Protein AF-A0A9Q3PTZ9-F1 (afdb_monomer)

Solvent-accessible surface area (backbone atoms only — not comparable to full-atom values): 4869 Å² total; per-residue (Å²): 134,55,75,62,46,57,52,20,58,70,68,49,76,61,57,88,75,48,71,74,49,62,72,83,60,89,74,66,58,59,64,57,48,55,51,54,53,47,49,55,68,78,22,61,74,55,58,68,70,64,54,63,65,40,46,65,64,22,31,33,73,68,44,30,54,52,52,53,53,50,42,72,76,46,65,85,60,79,81,130

Sequence (80 aa):
MSYYEKEALKNLPEASRWPKFPGTEEYDHMELIDYIDGLFIDVPSIPDYWITARLNTAFKGHDSIWYIEMKELHGRRSWP

pLDDT: mean 79.59, std 9.12, range [48.62, 90.06]

Nearest PDB structures (foldseek):
  8ty6-assembly1_F  TM=5.254E-01  e=5.889E+00  Human immunodeficiency virus 1
  7n9v-assembly1_A  TM=5.095E-01  e=7.148E+00  Human immunodeficiency virus 1
  7n9v-assembly1_D  TM=5.21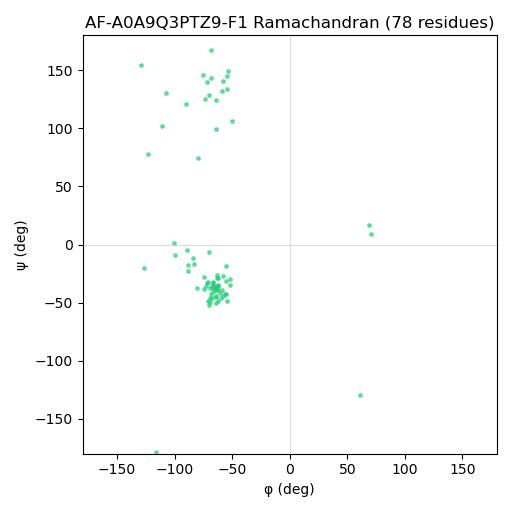4E-01  e=8.133E+00  Human immunodeficiency virus 1

Mean predicted aligned error: 6.6 Å

Structure (mmCIF, N/CA/C/O backbone):
data_AF-A0A9Q3PTZ9-F1
#
_entry.id   AF-A0A9Q3PTZ9-F1
#
loop_
_atom_site.group_PDB
_atom_site.id
_atom_site.type_symbol
_atom_site.label_atom_id
_atom_site.label_alt_id
_atom_site.label_comp_id
_atom_site.label_asym_id
_atom_site.label_entity_id
_atom_site.label_seq_id
_atom_site.pdb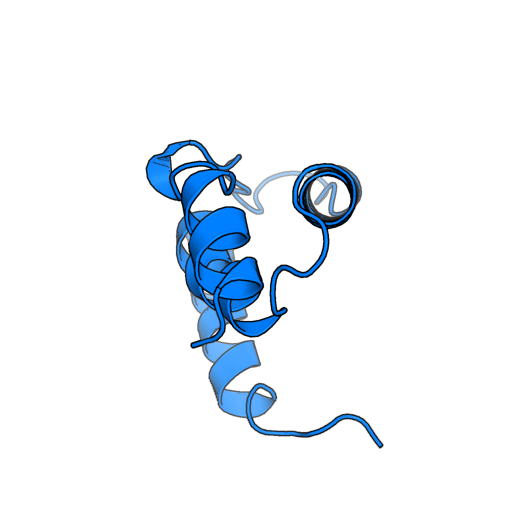x_PDB_ins_code
_atom_site.Cartn_x
_atom_site.Cartn_y
_atom_site.Cartn_z
_atom_site.occupancy
_atom_site.B_iso_or_equiv
_atom_site.auth_seq_id
_atom_site.auth_comp_id
_atom_site.auth_asym_id
_atom_site.auth_atom_id
_atom_site.pdbx_PDB_model_num
ATOM 1 N N . MET A 1 1 ? 17.206 -10.084 0.410 1.00 67.50 1 MET A N 1
ATOM 2 C CA . MET A 1 1 ? 16.764 -8.893 -0.334 1.00 67.50 1 MET A CA 1
ATOM 3 C C . MET A 1 1 ? 17.818 -8.546 -1.376 1.00 67.50 1 MET A C 1
ATOM 5 O O . MET A 1 1 ? 18.940 -8.202 -0.999 1.00 67.50 1 MET A O 1
ATOM 9 N N . SER A 1 2 ? 17.492 -8.742 -2.650 1.00 82.50 2 SER A N 1
ATOM 10 C CA . SER A 1 2 ? 18.345 -8.508 -3.815 1.00 82.50 2 SER A CA 1
ATOM 11 C C . SER A 1 2 ? 18.621 -7.013 -4.026 1.00 82.50 2 SER A C 1
ATOM 13 O O . SER A 1 2 ? 17.996 -6.154 -3.404 1.00 82.50 2 SER A O 1
ATOM 15 N N . TYR A 1 3 ? 19.583 -6.690 -4.894 1.00 82.88 3 TYR A N 1
ATOM 16 C CA . TYR A 1 3 ? 19.851 -5.305 -5.296 1.00 82.88 3 TYR A CA 1
ATOM 17 C C . TYR A 1 3 ? 18.609 -4.648 -5.922 1.00 82.88 3 TYR A C 1
ATOM 19 O O . TYR A 1 3 ? 18.237 -3.547 -5.525 1.00 82.88 3 TYR A O 1
ATOM 27 N N . TYR A 1 4 ? 17.921 -5.369 -6.811 1.00 81.69 4 TYR A N 1
ATOM 28 C CA . TYR A 1 4 ? 16.708 -4.901 -7.481 1.00 81.69 4 TYR A CA 1
ATOM 29 C C . TYR A 1 4 ? 15.552 -4.662 -6.506 1.00 81.69 4 TYR A C 1
ATOM 31 O O . TYR A 1 4 ? 14.871 -3.650 -6.609 1.00 81.69 4 TYR A O 1
ATOM 39 N N . GLU A 1 5 ? 15.384 -5.520 -5.496 1.00 80.12 5 GLU A N 1
ATOM 40 C CA . GLU A 1 5 ? 14.363 -5.323 -4.457 1.00 80.12 5 GLU A CA 1
ATOM 41 C C . GLU A 1 5 ? 14.642 -4.078 -3.601 1.00 80.12 5 GLU A C 1
ATOM 43 O O . GLU A 1 5 ? 13.716 -3.376 -3.198 1.00 80.12 5 GLU A O 1
ATOM 48 N N . LYS A 1 6 ? 15.918 -3.772 -3.329 1.00 83.69 6 LYS A N 1
ATOM 49 C CA . LYS A 1 6 ? 16.302 -2.556 -2.595 1.00 83.69 6 LYS A CA 1
ATOM 50 C C . LYS A 1 6 ? 16.061 -1.288 -3.412 1.00 83.69 6 LYS A C 1
ATOM 52 O O . LYS A 1 6 ? 15.683 -0.278 -2.831 1.00 83.69 6 LYS A O 1
ATOM 57 N N . GLU A 1 7 ? 16.293 -1.328 -4.722 1.00 85.94 7 GLU A N 1
ATOM 58 C CA . GLU A 1 7 ? 15.994 -0.211 -5.628 1.00 85.94 7 GLU A CA 1
ATOM 59 C C . GLU A 1 7 ? 14.482 -0.009 -5.785 1.00 85.94 7 GLU A C 1
ATOM 61 O O . GLU A 1 7 ? 13.996 1.104 -5.602 1.00 85.94 7 GLU A O 1
ATOM 66 N N . ALA A 1 8 ? 13.722 -1.088 -5.993 1.00 84.44 8 ALA A N 1
ATOM 67 C CA . ALA A 1 8 ? 12.260 -1.049 -6.038 1.00 84.44 8 ALA A CA 1
ATOM 68 C C . ALA A 1 8 ? 11.668 -0.423 -4.765 1.00 84.44 8 ALA A C 1
ATOM 70 O O . ALA A 1 8 ? 10.790 0.435 -4.824 1.00 84.44 8 ALA A O 1
ATOM 71 N N . LEU A 1 9 ? 12.209 -0.778 -3.596 1.00 83.81 9 LEU A N 1
ATOM 72 C CA . LEU A 1 9 ? 11.746 -0.230 -2.326 1.00 83.81 9 LEU A CA 1
ATOM 73 C C . LEU A 1 9 ? 11.923 1.292 -2.211 1.00 83.81 9 LEU A C 1
ATOM 75 O O . LEU A 1 9 ? 11.088 1.945 -1.584 1.00 83.81 9 LEU A O 1
ATOM 79 N N . LYS A 1 10 ? 12.994 1.849 -2.790 1.00 85.69 10 LYS A N 1
ATOM 80 C CA . LYS A 1 10 ? 13.247 3.301 -2.802 1.00 85.69 10 LYS A CA 1
ATOM 81 C C . LYS A 1 10 ? 12.291 4.044 -3.729 1.00 85.69 10 LYS A C 1
ATOM 83 O O . LYS A 1 10 ? 11.947 5.185 -3.442 1.00 85.69 10 LYS A O 1
ATOM 88 N N . ASN A 1 11 ? 11.888 3.396 -4.819 1.00 86.19 11 ASN A N 1
ATOM 89 C CA . ASN A 1 11 ? 10.990 3.972 -5.815 1.00 86.19 11 ASN A CA 1
ATOM 90 C C . ASN A 1 11 ? 9.514 3.843 -5.414 1.00 86.19 11 ASN A C 1
ATOM 92 O O . ASN A 1 11 ? 8.674 4.562 -5.946 1.00 86.19 11 ASN A O 1
ATOM 96 N N . LEU A 1 12 ? 9.188 2.975 -4.449 1.00 86.69 12 LEU A N 1
ATOM 97 C CA . LEU A 1 12 ? 7.818 2.826 -3.979 1.00 86.69 12 LEU A CA 1
ATOM 98 C C . LEU A 1 12 ? 7.390 4.020 -3.102 1.00 86.69 12 LEU A C 1
ATOM 100 O O . LEU A 1 12 ? 8.015 4.252 -2.059 1.00 86.69 12 LEU A O 1
ATOM 104 N N . PRO A 1 13 ? 6.278 4.713 -3.425 1.00 87.44 13 PRO A N 1
ATOM 105 C CA . PRO A 1 13 ? 5.777 5.825 -2.627 1.00 87.44 13 PRO A CA 1
ATOM 106 C C . PRO A 1 13 ? 5.557 5.454 -1.158 1.00 87.44 13 PRO A C 1
ATOM 108 O O . PRO A 1 13 ? 5.134 4.338 -0.823 1.00 87.44 13 PRO A O 1
ATOM 111 N N . GLU A 1 14 ? 5.808 6.418 -0.272 1.00 87.00 14 GLU A N 1
ATOM 112 C CA . GLU A 1 14 ? 5.523 6.294 1.158 1.00 87.00 14 GLU A CA 1
ATOM 113 C C . GLU A 1 14 ? 4.052 5.923 1.385 1.00 87.00 14 GLU A C 1
ATOM 115 O O . GLU A 1 14 ? 3.158 6.549 0.822 1.00 87.00 14 GLU A O 1
ATOM 120 N N . ALA A 1 15 ? 3.792 4.950 2.262 1.00 83.25 15 ALA A N 1
ATOM 121 C CA . ALA A 1 15 ? 2.441 4.446 2.540 1.00 83.25 15 ALA A CA 1
ATOM 122 C C . ALA A 1 15 ? 1.458 5.540 3.025 1.00 83.25 15 ALA A C 1
ATOM 124 O O . ALA A 1 15 ? 0.251 5.473 2.800 1.00 83.25 15 ALA A O 1
ATOM 125 N N . SER A 1 16 ? 1.974 6.596 3.661 1.00 81.69 16 SER A N 1
ATOM 126 C CA . SER A 1 16 ? 1.197 7.774 4.067 1.00 81.69 16 SER A CA 1
ATOM 127 C C . SER A 1 16 ? 0.585 8.533 2.885 1.00 81.69 16 SER A C 1
ATOM 129 O O . SER A 1 16 ? -0.473 9.135 3.051 1.00 81.69 16 SER A O 1
ATOM 131 N N . ARG A 1 17 ? 1.222 8.480 1.709 1.00 84.81 17 ARG A N 1
ATOM 132 C CA . ARG A 1 17 ? 0.806 9.168 0.476 1.00 84.81 17 ARG A CA 1
ATOM 133 C C . ARG A 1 17 ? -0.146 8.345 -0.383 1.00 84.81 17 ARG A C 1
ATOM 135 O O . ARG A 1 17 ? -0.602 8.837 -1.408 1.00 84.81 17 ARG A O 1
ATOM 142 N N . TRP A 1 18 ? -0.418 7.102 0.005 1.00 87.31 18 TRP A N 1
ATOM 143 C CA . TRP A 1 18 ? -1.323 6.244 -0.747 1.00 87.31 18 TRP A CA 1
ATOM 144 C C . TRP A 1 18 ? -2.757 6.776 -0.637 1.00 87.31 18 TRP A C 1
ATOM 146 O O . TRP A 1 18 ? -3.137 7.243 0.452 1.00 87.31 18 TRP A O 1
ATOM 156 N N . PRO A 1 19 ? -3.547 6.682 -1.724 1.00 83.94 19 PRO A N 1
ATOM 157 C CA . PRO A 1 19 ? -4.957 7.039 -1.716 1.00 83.94 19 PRO A CA 1
ATOM 158 C C . PRO A 1 19 ? -5.695 6.293 -0.603 1.00 83.94 19 PRO A C 1
ATOM 160 O O . PRO A 1 19 ? -5.287 5.215 -0.157 1.00 83.94 19 PRO A O 1
ATOM 163 N N . LYS A 1 20 ? -6.742 6.934 -0.082 1.00 82.69 20 LYS A N 1
ATOM 164 C CA . LYS A 1 20 ? -7.539 6.394 1.016 1.00 82.69 20 LYS A CA 1
ATOM 165 C C . LYS A 1 20 ? -8.877 5.943 0.479 1.00 82.69 20 LYS A C 1
ATOM 167 O O . LYS A 1 20 ? -9.557 6.731 -0.163 1.00 82.69 20 LYS A O 1
ATOM 172 N N . PHE A 1 21 ? -9.252 4.722 0.825 1.00 77.00 21 PHE A N 1
ATOM 173 C CA . PHE A 1 21 ? -10.490 4.095 0.383 1.00 77.00 21 PHE A CA 1
ATOM 174 C C . PHE A 1 21 ? -11.406 3.979 1.608 1.00 77.00 21 PHE A C 1
ATOM 176 O O . PHE A 1 21 ? -11.118 3.179 2.504 1.00 77.00 21 PHE A O 1
ATOM 183 N N . PRO A 1 22 ? -12.404 4.876 1.745 1.00 67.12 22 PRO A N 1
ATOM 184 C CA . PRO A 1 22 ? -13.231 4.964 2.946 1.00 67.12 22 PRO A CA 1
ATOM 185 C C . PRO A 1 22 ? -14.412 3.984 2.968 1.00 67.12 22 PRO A C 1
ATOM 187 O O . PRO A 1 22 ? -15.034 3.861 4.019 1.00 67.12 22 PRO A O 1
ATOM 190 N N . GLY A 1 23 ? -14.740 3.321 1.853 1.00 63.53 23 GLY A N 1
ATOM 191 C CA . GLY A 1 23 ? -15.802 2.305 1.812 1.00 63.53 23 GLY A CA 1
ATOM 192 C C . GLY A 1 23 ? -17.231 2.835 1.939 1.00 63.53 23 GLY A C 1
ATOM 193 O O . GLY A 1 23 ? -18.156 2.056 2.141 1.00 63.53 23 GLY A O 1
ATOM 194 N N . THR A 1 24 ? -17.427 4.158 1.884 1.00 64.81 24 THR A N 1
ATOM 195 C CA . THR A 1 24 ? -18.698 4.823 2.233 1.00 64.81 24 THR A CA 1
ATOM 196 C C . THR A 1 24 ? -19.580 5.217 1.046 1.00 64.81 24 THR A C 1
ATOM 198 O O . THR A 1 24 ? -20.716 5.627 1.268 1.00 64.81 24 THR A O 1
ATOM 201 N N . GLU A 1 25 ? -19.089 5.111 -0.189 1.00 62.59 25 GLU A N 1
ATOM 202 C CA . GLU A 1 25 ? -19.848 5.393 -1.423 1.00 62.59 25 GLU A CA 1
ATOM 203 C C . GLU A 1 25 ? -20.000 4.114 -2.266 1.00 62.59 25 GLU A C 1
ATOM 205 O O . GLU A 1 25 ? -19.567 3.047 -1.822 1.00 62.59 25 GLU A O 1
ATOM 210 N N . GLU A 1 26 ? -20.634 4.189 -3.448 1.00 61.16 26 GLU A N 1
ATOM 211 C CA . GLU A 1 26 ? -20.552 3.111 -4.447 1.00 61.16 26 GLU A CA 1
ATOM 212 C C . GLU A 1 26 ? -19.069 2.790 -4.633 1.00 61.16 26 GLU A C 1
ATOM 214 O O . GLU A 1 26 ? -18.302 3.611 -5.123 1.00 61.16 26 GLU A O 1
ATOM 219 N N . TYR A 1 27 ? -18.650 1.653 -4.083 1.00 60.41 27 TYR A N 1
ATOM 220 C CA . TYR A 1 27 ? -17.248 1.340 -3.885 1.00 60.41 27 TYR A CA 1
ATOM 221 C C . TYR A 1 27 ? -16.558 1.230 -5.242 1.00 60.41 27 TYR A C 1
ATOM 223 O O . TYR A 1 27 ? -16.646 0.188 -5.902 1.00 60.41 27 TYR A O 1
ATOM 231 N N . ASP A 1 28 ? -15.874 2.298 -5.651 1.00 64.62 28 ASP A N 1
ATOM 232 C CA . ASP A 1 28 ? -15.08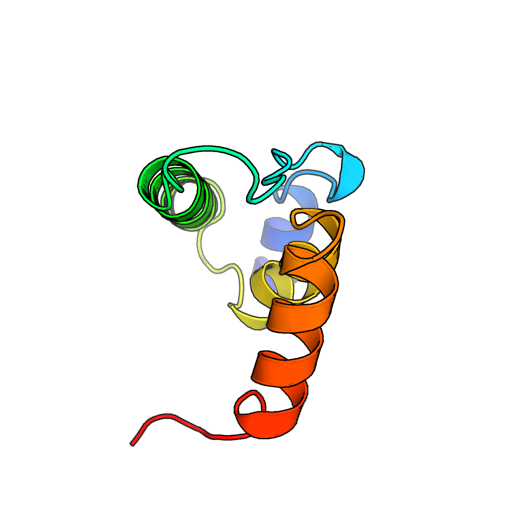6 2.299 -6.874 1.00 64.62 28 ASP A CA 1
ATOM 233 C C . ASP A 1 28 ? -13.742 1.610 -6.619 1.00 64.62 28 ASP A C 1
ATOM 235 O O . ASP A 1 28 ? -12.677 2.203 -6.452 1.00 64.62 28 ASP A O 1
ATOM 239 N N . HIS A 1 29 ? -13.827 0.287 -6.531 1.00 72.81 29 HIS A N 1
ATOM 240 C CA . HIS A 1 29 ? -12.695 -0.625 -6.497 1.00 72.81 29 HIS A CA 1
ATOM 241 C C . HIS A 1 29 ? -11.765 -0.445 -7.701 1.00 72.81 29 HIS A C 1
ATOM 243 O O . HIS A 1 29 ? -10.614 -0.871 -7.615 1.00 72.81 29 HIS A O 1
ATOM 249 N N . MET A 1 30 ? -12.225 0.181 -8.791 1.00 80.12 30 MET A N 1
ATOM 250 C CA . MET A 1 30 ? -11.403 0.406 -9.974 1.00 80.12 30 MET A CA 1
ATOM 251 C C . MET A 1 30 ? -10.273 1.382 -9.670 1.00 80.12 30 MET A C 1
ATOM 253 O O . MET A 1 30 ? -9.141 1.090 -10.028 1.00 80.12 30 MET A O 1
ATOM 257 N N . GLU A 1 31 ? -10.514 2.453 -8.906 1.00 80.12 31 GLU A N 1
ATOM 258 C CA . GLU A 1 31 ? -9.442 3.388 -8.531 1.00 80.12 31 GLU A CA 1
ATOM 259 C C . GLU A 1 31 ? -8.346 2.714 -7.689 1.00 80.12 31 GLU A C 1
ATOM 261 O O . GLU A 1 31 ? -7.160 3.021 -7.824 1.00 80.12 31 GLU A O 1
ATOM 266 N N . LEU A 1 32 ? -8.728 1.775 -6.816 1.00 82.06 32 LEU A N 1
ATOM 267 C CA . LEU A 1 32 ? -7.773 0.987 -6.035 1.00 82.06 32 LEU A CA 1
ATOM 268 C C . LEU A 1 32 ? -6.960 0.050 -6.933 1.00 82.06 32 LEU A C 1
ATOM 270 O O . LEU A 1 32 ? -5.743 -0.043 -6.765 1.00 82.06 32 LEU A O 1
ATOM 274 N N . ILE A 1 33 ? -7.630 -0.654 -7.847 1.00 85.75 33 ILE A N 1
ATOM 275 C CA . ILE A 1 33 ? -6.997 -1.597 -8.775 1.00 85.75 33 ILE A CA 1
ATOM 276 C C . ILE A 1 33 ? -6.043 -0.847 -9.705 1.00 85.75 33 ILE A C 1
ATOM 278 O O . ILE A 1 33 ? -4.864 -1.188 -9.748 1.00 85.75 33 ILE A O 1
ATOM 282 N N . ASP A 1 34 ? -6.505 0.231 -10.338 1.00 88.56 34 ASP A N 1
ATOM 283 C CA . ASP A 1 34 ? -5.710 1.068 -11.238 1.00 88.56 34 ASP A CA 1
ATOM 284 C C . ASP A 1 34 ? -4.485 1.651 -10.523 1.00 88.56 34 ASP A C 1
ATOM 286 O O . ASP A 1 34 ? -3.386 1.696 -11.081 1.00 88.56 34 ASP A O 1
ATOM 290 N N . TYR A 1 35 ? -4.638 2.060 -9.257 1.00 88.44 35 TYR A N 1
ATOM 291 C CA . TYR A 1 35 ? -3.510 2.525 -8.456 1.00 88.44 35 TYR A CA 1
ATOM 292 C C . TYR A 1 35 ? -2.481 1.415 -8.210 1.00 88.44 35 TYR A C 1
ATOM 294 O O . TYR A 1 35 ? -1.282 1.651 -8.356 1.00 88.44 35 TYR A O 1
ATOM 302 N N . ILE A 1 36 ? -2.923 0.208 -7.841 1.00 89.06 36 ILE A N 1
ATOM 303 C CA . ILE A 1 36 ? -2.030 -0.939 -7.617 1.00 89.06 36 ILE A CA 1
ATOM 304 C C . ILE A 1 36 ? -1.318 -1.337 -8.915 1.00 89.06 36 ILE A C 1
ATOM 306 O O . ILE A 1 36 ? -0.103 -1.544 -8.894 1.00 89.06 36 ILE A O 1
ATOM 310 N N . ASP A 1 37 ? -2.036 -1.394 -10.034 1.00 90.00 37 ASP A N 1
ATOM 311 C CA . ASP A 1 37 ? -1.465 -1.691 -11.349 1.00 90.00 37 ASP A CA 1
ATOM 312 C C . ASP A 1 37 ? -0.418 -0.642 -11.743 1.00 90.00 37 ASP A C 1
ATOM 314 O O . ASP A 1 37 ? 0.683 -0.991 -12.180 1.00 90.00 37 ASP A O 1
ATOM 318 N N . GLY A 1 38 ? -0.696 0.639 -11.480 1.00 90.06 38 GLY A N 1
ATOM 319 C CA . GLY A 1 38 ? 0.268 1.727 -11.629 1.00 90.06 38 GLY A CA 1
ATOM 320 C C . GLY A 1 38 ? 1.553 1.501 -10.826 1.00 90.06 38 GLY A C 1
ATOM 321 O O . GLY A 1 38 ? 2.645 1.676 -11.360 1.00 90.06 38 GLY A O 1
ATOM 322 N N . LEU A 1 39 ? 1.463 1.017 -9.580 1.00 89.44 39 LEU A N 1
ATOM 323 C CA . LEU A 1 39 ? 2.652 0.709 -8.770 1.00 89.44 39 LEU A CA 1
ATOM 324 C C . LEU A 1 39 ? 3.513 -0.404 -9.380 1.00 89.44 39 LEU A C 1
ATOM 326 O O . LEU A 1 39 ? 4.739 -0.333 -9.293 1.00 89.44 39 LEU A O 1
ATOM 330 N N . PHE A 1 40 ? 2.901 -1.425 -9.981 1.00 88.12 40 PHE A N 1
ATOM 331 C CA . PHE A 1 40 ? 3.640 -2.500 -10.649 1.00 88.12 40 PHE A CA 1
ATOM 332 C C . PHE A 1 40 ? 4.304 -2.037 -11.951 1.00 88.12 40 PHE A C 1
ATOM 334 O O . PHE A 1 40 ? 5.384 -2.525 -12.291 1.00 88.12 40 PHE A O 1
ATOM 341 N N . ILE A 1 41 ? 3.685 -1.086 -12.656 1.00 89.12 41 ILE A N 1
ATOM 342 C CA . ILE A 1 41 ? 4.249 -0.458 -13.857 1.00 89.12 41 ILE A CA 1
ATOM 343 C C . ILE A 1 41 ? 5.420 0.463 -13.484 1.00 89.12 41 ILE A C 1
ATOM 345 O O . ILE A 1 41 ? 6.501 0.357 -14.067 1.00 89.12 41 ILE A O 1
ATOM 349 N N . ASP A 1 42 ? 5.223 1.331 -12.492 1.00 87.44 42 ASP A N 1
ATOM 350 C CA . ASP A 1 42 ? 6.188 2.356 -12.080 1.00 87.44 42 ASP A CA 1
ATOM 351 C C . ASP A 1 42 ? 7.371 1.778 -11.296 1.00 87.44 42 ASP A C 1
ATOM 353 O O . ASP A 1 42 ? 8.479 2.325 -11.322 1.00 87.44 42 ASP A O 1
ATOM 357 N N . VAL A 1 43 ? 7.158 0.657 -10.599 1.00 87.50 43 VAL A N 1
ATOM 358 C CA . VAL A 1 43 ? 8.175 -0.012 -9.782 1.00 87.50 43 VAL A CA 1
ATOM 359 C C . VAL A 1 43 ? 8.360 -1.465 -10.235 1.00 87.50 43 VAL A C 1
ATOM 361 O O . VAL A 1 43 ? 7.908 -2.402 -9.567 1.00 87.50 43 VAL A O 1
ATOM 364 N N . PRO A 1 44 ? 9.086 -1.690 -11.347 1.00 80.06 44 PRO A N 1
ATOM 365 C CA . PRO A 1 44 ? 9.350 -3.032 -11.840 1.00 80.06 44 PRO A CA 1
ATOM 366 C C . PRO A 1 44 ? 10.064 -3.888 -10.792 1.00 80.06 44 PRO A C 1
ATOM 368 O O . PRO A 1 44 ? 11.009 -3.443 -10.139 1.00 80.06 44 PRO A O 1
ATOM 371 N N . SER A 1 45 ? 9.680 -5.161 -10.696 1.00 83.75 45 SER A N 1
ATOM 372 C CA . SER A 1 45 ? 10.240 -6.141 -9.747 1.00 83.75 45 SER A CA 1
ATOM 373 C C . SER A 1 45 ? 9.901 -5.899 -8.274 1.00 83.75 45 SER A C 1
ATOM 375 O O . SER A 1 45 ? 10.562 -6.479 -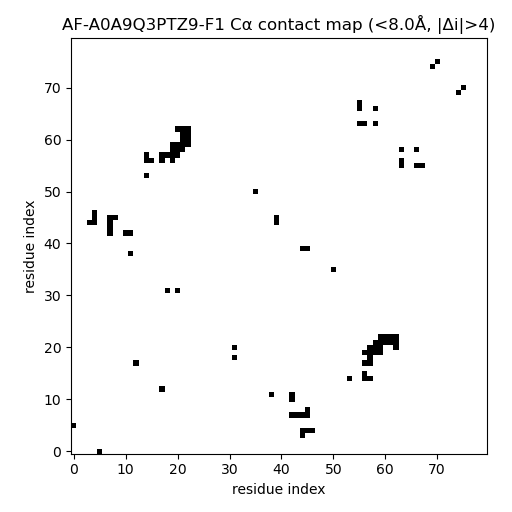7.406 1.00 83.75 45 SER A O 1
ATOM 377 N N . ILE A 1 46 ? 8.896 -5.074 -7.957 1.00 86.00 46 ILE A N 1
ATOM 378 C CA . ILE A 1 46 ? 8.420 -5.002 -6.580 1.00 86.00 46 ILE A CA 1
ATOM 379 C C . ILE A 1 46 ? 7.690 -6.296 -6.185 1.00 86.00 46 ILE A C 1
ATOM 381 O O . ILE A 1 46 ? 6.786 -6.729 -6.895 1.00 86.00 46 ILE A O 1
ATOM 385 N N . PRO A 1 47 ? 8.049 -6.930 -5.055 1.00 85.44 47 PRO A N 1
ATOM 386 C CA . PRO A 1 47 ? 7.313 -8.097 -4.588 1.00 85.44 47 PRO A CA 1
ATO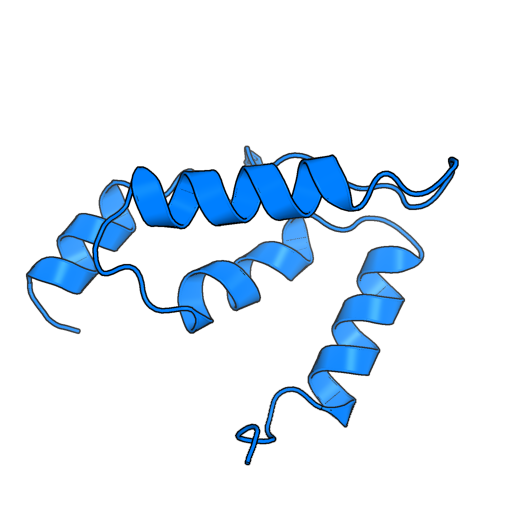M 387 C C . PRO A 1 47 ? 5.929 -7.730 -4.033 1.00 85.44 47 PRO A C 1
ATOM 389 O O . PRO A 1 47 ? 5.805 -6.796 -3.235 1.00 85.44 47 PRO A O 1
ATOM 392 N N . ASP A 1 48 ? 4.923 -8.552 -4.327 1.00 84.81 48 ASP A N 1
ATOM 393 C CA . ASP A 1 48 ? 3.527 -8.386 -3.887 1.00 84.81 48 ASP A CA 1
ATOM 394 C C . ASP A 1 48 ? 3.388 -8.178 -2.373 1.00 84.81 48 ASP A C 1
ATOM 396 O O . ASP A 1 48 ? 2.538 -7.420 -1.894 1.00 84.81 48 ASP A O 1
ATOM 400 N N 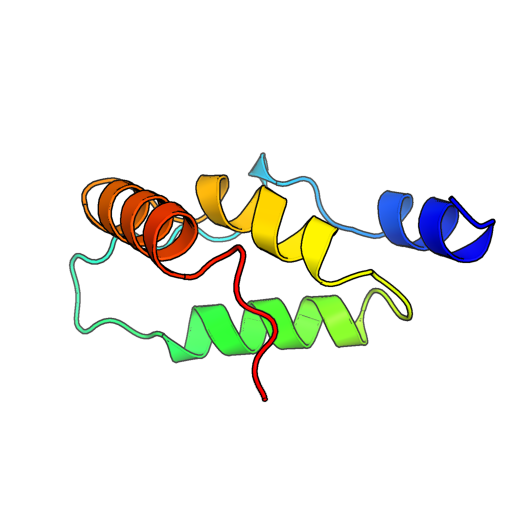. TYR A 1 49 ? 4.251 -8.828 -1.584 1.00 83.50 49 TYR A N 1
ATOM 401 C CA . TYR A 1 49 ? 4.210 -8.728 -0.126 1.00 83.50 49 TYR A CA 1
ATOM 402 C C . TYR A 1 49 ? 4.480 -7.300 0.381 1.00 83.50 49 TYR A C 1
ATOM 404 O O . TYR A 1 49 ? 4.004 -6.934 1.455 1.00 83.50 49 TYR A O 1
ATOM 412 N N . TRP A 1 50 ? 5.210 -6.469 -0.375 1.00 85.69 50 TRP A N 1
ATOM 413 C CA . TRP A 1 50 ? 5.443 -5.067 -0.015 1.00 85.69 50 TRP A CA 1
ATOM 414 C C . TRP A 1 50 ? 4.210 -4.199 -0.241 1.00 85.69 50 TRP A C 1
ATOM 416 O O . TRP A 1 50 ? 3.928 -3.324 0.580 1.00 85.69 50 TRP A O 1
ATOM 426 N N . ILE A 1 51 ? 3.472 -4.452 -1.322 1.00 87.12 51 ILE A N 1
ATOM 427 C CA . ILE A 1 51 ? 2.233 -3.739 -1.645 1.00 87.12 51 ILE A CA 1
ATOM 428 C C . ILE A 1 51 ? 1.148 -4.145 -0.646 1.00 87.12 51 ILE A C 1
ATOM 430 O O . ILE A 1 51 ? 0.599 -3.301 0.062 1.00 87.12 51 ILE A O 1
ATOM 434 N N . THR A 1 52 ? 0.922 -5.449 -0.475 1.00 84.94 52 THR A N 1
ATOM 435 C CA . THR A 1 52 ? -0.102 -5.984 0.441 1.00 84.94 52 THR A CA 1
ATOM 436 C C . THR A 1 52 ? 0.150 -5.642 1.913 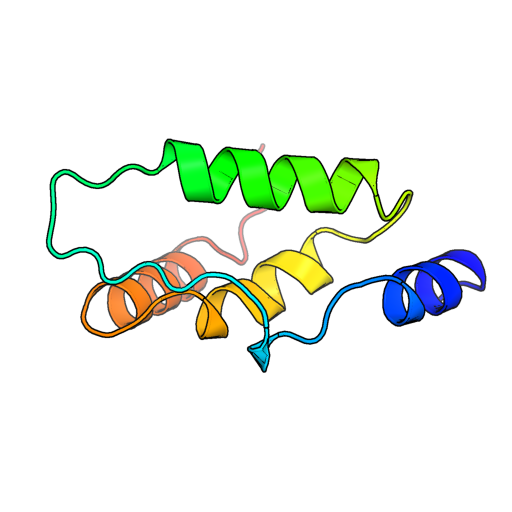1.00 84.94 52 THR A C 1
ATOM 438 O O . THR A 1 52 ? -0.801 -5.494 2.690 1.00 84.94 52 THR A O 1
ATOM 441 N N . ALA A 1 53 ? 1.409 -5.466 2.331 1.00 82.38 53 ALA A N 1
ATOM 442 C CA . ALA A 1 53 ? 1.733 -4.958 3.664 1.00 82.38 53 ALA A CA 1
ATOM 443 C C . ALA A 1 53 ? 1.296 -3.496 3.866 1.00 82.38 53 ALA A C 1
ATOM 445 O O . ALA A 1 53 ? 0.902 -3.132 4.975 1.00 82.38 53 ALA A O 1
ATOM 446 N N . ARG A 1 54 ? 1.339 -2.670 2.812 1.00 85.75 54 ARG A N 1
ATOM 447 C CA . ARG A 1 54 ? 0.994 -1.239 2.859 1.00 85.75 54 ARG A CA 1
ATOM 448 C C . ARG A 1 54 ? -0.490 -0.965 2.627 1.00 85.75 54 ARG A C 1
ATOM 450 O O . ARG A 1 54 ? -0.978 0.043 3.134 1.00 85.75 54 ARG A O 1
ATOM 457 N N . LEU A 1 55 ? -1.225 -1.873 1.981 1.00 82.81 55 LEU A N 1
ATOM 458 C CA . LEU A 1 55 ? -2.680 -1.756 1.773 1.00 82.81 55 LEU A CA 1
ATOM 459 C C . LEU A 1 55 ? -3.479 -1.560 3.072 1.00 82.81 55 LEU A C 1
ATOM 461 O O . LEU A 1 55 ? -4.440 -0.797 3.080 1.00 82.81 55 LEU A O 1
ATOM 465 N N . ASN A 1 56 ? -3.018 -2.119 4.198 1.00 79.62 56 ASN A N 1
ATOM 466 C CA . ASN A 1 56 ? -3.587 -1.856 5.532 1.00 79.62 56 ASN A CA 1
ATOM 467 C C . ASN A 1 56 ? -3.701 -0.355 5.856 1.00 79.62 56 ASN A C 1
ATOM 469 O O . ASN A 1 56 ? -4.565 0.048 6.624 1.00 79.62 56 ASN A O 1
ATOM 473 N N . THR A 1 57 ? -2.808 0.470 5.306 1.00 82.12 57 THR A N 1
ATOM 474 C CA . THR A 1 57 ? -2.805 1.921 5.532 1.00 82.12 57 THR A CA 1
ATOM 475 C C . THR A 1 57 ? -3.675 2.684 4.535 1.00 82.12 57 THR A C 1
ATOM 477 O O . THR A 1 57 ? -3.983 3.852 4.780 1.00 82.12 57 THR A O 1
ATOM 480 N N . ALA A 1 58 ? -4.034 2.065 3.407 1.00 81.38 58 ALA A N 1
ATOM 481 C CA . ALA A 1 58 ? -4.876 2.649 2.368 1.00 81.38 58 ALA A CA 1
ATOM 482 C C . ALA A 1 58 ? -6.364 2.552 2.742 1.00 81.38 58 ALA A C 1
ATOM 484 O O . ALA A 1 58 ? -7.116 3.505 2.542 1.00 81.38 58 ALA A O 1
ATOM 485 N N . PHE A 1 59 ? -6.775 1.451 3.371 1.00 81.06 59 PHE A N 1
ATOM 486 C CA . PHE A 1 59 ? -8.133 1.297 3.889 1.00 81.06 59 PHE A CA 1
ATOM 487 C C . PHE A 1 59 ? -8.357 2.110 5.168 1.00 81.06 59 PHE A C 1
ATOM 489 O O . PHE A 1 59 ? -7.459 2.258 6.002 1.00 81.06 59 PHE A O 1
ATOM 496 N N . LYS A 1 60 ? -9.573 2.634 5.346 1.00 75.69 60 LYS A N 1
ATOM 497 C CA . LYS A 1 60 ? -9.989 3.333 6.570 1.00 75.69 60 LYS A CA 1
ATOM 498 C C . LYS A 1 60 ? -11.306 2.778 7.095 1.00 75.69 60 LYS A C 1
ATOM 500 O O . LYS A 1 60 ? -12.121 2.271 6.339 1.00 75.69 60 LYS A O 1
ATOM 505 N N . GLY A 1 61 ? -11.526 2.912 8.403 1.00 74.38 61 GLY A N 1
ATOM 506 C CA . GLY A 1 61 ? -12.802 2.547 9.018 1.00 74.38 61 GLY A CA 1
ATOM 507 C C . GLY A 1 61 ? -13.122 1.063 8.836 1.00 74.38 61 GLY A C 1
ATOM 508 O O . GLY A 1 61 ? -12.279 0.212 9.123 1.00 74.38 61 GLY A O 1
ATOM 509 N N . HIS A 1 62 ? -14.328 0.764 8.359 1.00 72.88 62 HIS A N 1
ATOM 510 C CA . HIS A 1 62 ? -14.837 -0.603 8.233 1.00 72.88 62 HIS A CA 1
ATOM 511 C C . HIS A 1 62 ? -14.013 -1.454 7.249 1.00 72.88 62 HIS A C 1
ATOM 513 O O . HIS A 1 62 ? -13.723 -2.613 7.537 1.00 72.88 62 HIS A O 1
ATOM 519 N N . ASP A 1 63 ? -13.514 -0.855 6.165 1.00 75.50 63 ASP A N 1
ATOM 520 C CA . ASP A 1 63 ? -12.705 -1.552 5.156 1.00 75.50 63 ASP A CA 1
ATOM 521 C C . ASP A 1 63 ? -11.354 -2.015 5.700 1.00 75.50 63 ASP A C 1
ATOM 523 O O . ASP A 1 63 ? -10.837 -3.057 5.301 1.00 75.50 63 ASP A O 1
ATOM 527 N N . SER A 1 64 ? -10.776 -1.263 6.643 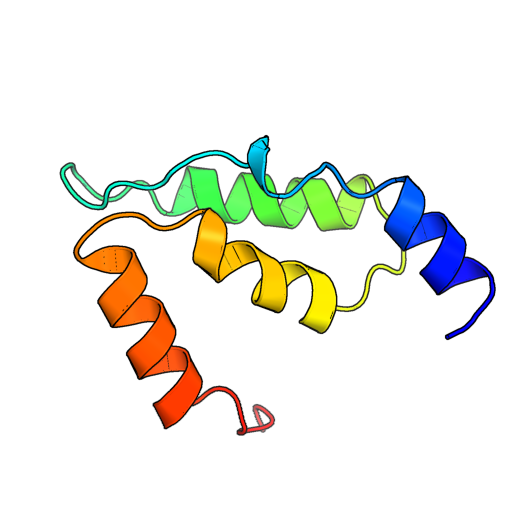1.00 79.44 64 SER A N 1
ATOM 528 C CA . SER A 1 64 ? -9.526 -1.680 7.284 1.00 79.44 64 SER A CA 1
ATOM 529 C C . SER A 1 64 ? -9.720 -2.926 8.145 1.00 79.44 64 SER A C 1
ATOM 531 O O . SER A 1 64 ? -8.852 -3.794 8.161 1.00 79.44 64 SER A O 1
ATOM 533 N N . ILE A 1 65 ? -10.876 -3.042 8.807 1.00 81.25 65 ILE A N 1
ATOM 534 C CA . ILE A 1 65 ? -11.234 -4.209 9.618 1.00 81.25 65 ILE A CA 1
ATOM 535 C C . ILE A 1 65 ? -11.465 -5.401 8.690 1.00 81.25 65 ILE A C 1
ATOM 537 O O . ILE A 1 65 ? -10.827 -6.436 8.863 1.00 81.25 65 ILE A O 1
ATOM 541 N N . TRP A 1 66 ? -12.277 -5.213 7.647 1.00 81.69 66 TRP A N 1
ATOM 542 C CA . TRP A 1 66 ? -12.521 -6.232 6.628 1.00 81.69 66 TRP A CA 1
ATOM 543 C C . TRP A 1 66 ? -11.221 -6.753 6.001 1.00 81.69 66 TRP A C 1
ATOM 545 O O . TRP A 1 66 ? -11.009 -7.961 5.933 1.00 81.69 66 TRP A O 1
ATOM 555 N N . TYR A 1 67 ? -10.310 -5.869 5.582 1.00 81.75 67 TYR A N 1
ATOM 556 C CA . TYR A 1 67 ? -9.062 -6.290 4.945 1.00 81.75 67 TYR A CA 1
ATOM 557 C C . TYR A 1 67 ? -8.151 -7.070 5.906 1.00 81.75 67 TYR A C 1
ATOM 559 O O . TYR A 1 67 ? -7.540 -8.064 5.502 1.00 81.75 67 TYR A O 1
ATOM 567 N N . ILE A 1 68 ? -8.082 -6.671 7.181 1.00 82.88 68 ILE A N 1
ATOM 568 C CA . ILE A 1 68 ? -7.341 -7.417 8.209 1.00 82.88 68 ILE A CA 1
ATOM 569 C C . ILE A 1 68 ? -7.946 -8.813 8.390 1.00 82.88 68 ILE A C 1
ATOM 571 O O . ILE A 1 68 ? -7.209 -9.797 8.324 1.00 82.88 68 ILE A O 1
ATOM 575 N N . GLU A 1 69 ? -9.268 -8.915 8.535 1.00 83.81 69 GLU A N 1
ATOM 576 C CA . GLU A 1 69 ? -9.969 -10.196 8.677 1.00 83.81 69 GLU A CA 1
ATOM 577 C C . GLU A 1 69 ? -9.747 -11.100 7.457 1.00 83.81 69 GLU A C 1
ATOM 579 O O . GLU A 1 69 ? -9.379 -12.268 7.598 1.00 83.81 69 GLU A O 1
ATOM 584 N N . MET A 1 70 ? -9.879 -10.564 6.241 1.00 83.00 70 MET A N 1
ATOM 585 C CA . MET A 1 70 ? -9.626 -11.320 5.011 1.00 83.00 70 MET A CA 1
ATOM 586 C C . MET A 1 70 ? -8.173 -11.791 4.924 1.00 83.00 70 MET A C 1
ATOM 588 O O . MET A 1 70 ? -7.905 -12.926 4.522 1.00 83.00 70 MET A O 1
ATOM 592 N N . LYS A 1 71 ? -7.214 -10.959 5.341 1.00 81.06 71 LYS A N 1
ATOM 593 C CA . LYS A 1 71 ? -5.796 -11.325 5.380 1.00 81.06 71 LYS A CA 1
ATOM 594 C C . LYS A 1 71 ? -5.511 -12.423 6.405 1.00 81.06 71 LYS A C 1
ATOM 596 O O . LYS A 1 71 ? -4.688 -13.296 6.132 1.00 81.06 71 LYS 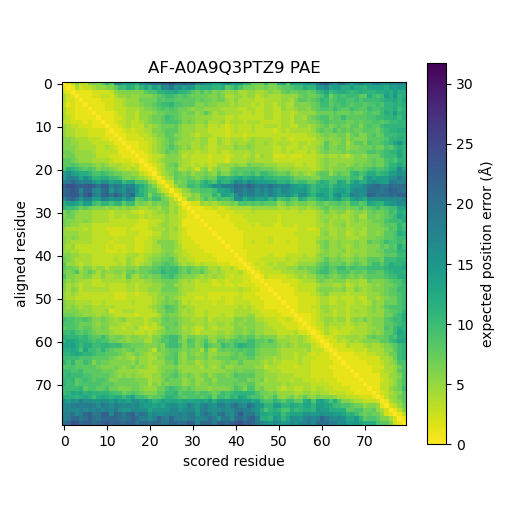A O 1
ATOM 601 N N . GLU A 1 72 ? -6.173 -12.422 7.554 1.00 81.69 72 GLU A N 1
ATOM 602 C CA . GLU A 1 72 ? -6.039 -13.492 8.548 1.00 81.69 72 GLU A CA 1
ATOM 603 C C . GLU A 1 72 ? -6.645 -14.811 8.057 1.00 81.69 72 GLU A C 1
ATOM 605 O O . GLU A 1 72 ? -6.020 -15.866 8.190 1.00 81.69 72 GLU A O 1
ATOM 610 N N . LEU A 1 73 ? -7.822 -14.747 7.431 1.00 81.50 73 LEU A N 1
ATOM 611 C CA . LEU A 1 73 ? -8.550 -15.916 6.935 1.00 81.50 73 LEU A CA 1
ATOM 612 C C . LEU A 1 73 ? -7.910 -16.538 5.684 1.00 81.50 73 LEU A C 1
ATOM 614 O O . LEU A 1 73 ? -7.917 -17.764 5.518 1.00 81.50 73 LEU A O 1
ATOM 618 N N . HIS A 1 74 ? -7.347 -15.708 4.802 1.00 79.31 74 HIS A N 1
ATOM 619 C CA . HIS A 1 74 ? -6.933 -16.121 3.457 1.00 79.31 74 HIS A CA 1
ATOM 620 C C . HIS A 1 74 ? -5.475 -15.798 3.105 1.00 79.31 74 HIS A C 1
ATOM 622 O O . HIS A 1 74 ? -4.912 -16.456 2.235 1.00 79.31 74 HIS A O 1
ATOM 628 N N . GLY A 1 75 ? -4.813 -14.865 3.793 1.00 66.50 75 GLY A N 1
ATOM 629 C CA . GLY A 1 75 ? -3.493 -14.340 3.407 1.00 66.50 75 GLY A CA 1
ATOM 630 C C . GLY A 1 75 ? -2.309 -15.301 3.561 1.00 66.50 75 GLY A C 1
ATOM 631 O O . GLY A 1 75 ? -1.203 -14.976 3.139 1.00 66.50 75 GLY A O 1
ATOM 632 N N . ARG A 1 76 ? -2.511 -16.486 4.155 1.00 65.06 76 ARG A N 1
ATOM 633 C CA . ARG A 1 76 ? -1.505 -17.569 4.202 1.00 65.06 76 ARG A CA 1
ATOM 634 C C . ARG A 1 76 ? -1.743 -18.664 3.164 1.00 65.06 76 ARG A C 1
ATOM 636 O O . ARG A 1 76 ? -1.014 -19.653 3.159 1.00 65.06 76 ARG A O 1
ATOM 643 N N . ARG A 1 77 ? -2.771 -18.534 2.322 1.00 63.97 77 ARG A N 1
ATOM 644 C CA . ARG A 1 77 ? -3.046 -19.502 1.261 1.00 63.97 77 ARG A CA 1
ATOM 645 C C . ARG A 1 77 ? -2.301 -19.078 0.003 1.00 63.97 77 ARG A C 1
ATOM 647 O O . ARG A 1 77 ? -2.534 -17.994 -0.519 1.00 63.97 77 ARG A O 1
ATOM 654 N N . SER A 1 78 ? -1.430 -19.949 -0.495 1.00 56.47 78 SER A N 1
ATOM 655 C CA . SER A 1 78 ? -1.056 -19.919 -1.904 1.00 56.47 78 SER A CA 1
ATOM 656 C C . SER A 1 78 ? -2.312 -20.235 -2.710 1.00 56.47 78 SER A C 1
ATOM 658 O O . SER A 1 78 ? -2.958 -21.257 -2.452 1.00 56.47 78 SER A O 1
ATOM 660 N N . TRP A 1 79 ? -2.684 -19.354 -3.635 1.00 55.19 79 TRP A N 1
ATOM 661 C CA . TRP A 1 79 ? -3.694 -19.700 -4.629 1.00 55.19 79 TRP A CA 1
ATOM 662 C C . TRP A 1 79 ? -3.203 -20.927 -5.422 1.00 55.19 79 TRP A C 1
ATOM 664 O O . TRP A 1 79 ? -2.015 -20.961 -5.759 1.00 55.19 79 TRP A O 1
ATOM 674 N N . PRO A 1 80 ? -4.047 -21.958 -5.611 1.00 48.62 80 PRO A N 1
ATOM 675 C CA . PRO A 1 80 ? -3.705 -23.115 -6.434 1.00 48.62 80 PRO A CA 1
ATOM 676 C C . PRO A 1 80 ? -3.558 -22.748 -7.914 1.00 48.62 80 PRO A C 1
ATOM 678 O O . PRO A 1 80 ? -4.215 -21.776 -8.352 1.00 48.62 80 PRO A O 1
#

Radius of gyration: 13.56 Å; Cα contacts (8 Å, |Δi|>4): 51; chains: 1; bounding box: 40×32×24 Å

Foldseek 3Di:
DDPLQVVLVVQQDDLLPAAAQEVPPPRPCVVVVVVVVVSCVRRPPHDPCVVLVSVCSRYDDPVNVVSVVCCVVDVPDDDD

Organism: NCBI:txid1389203

Secondary structure (DSSP, 8-state):
--HHHHHHHHHSPPGGGS--B-S-SS--HHHHHHHHHHHHHHSTT--HHHHHHHHHHHB-THHHHHHHHHHHHHTTPPP-